Protein AF-A0A151I620-F1 (afdb_monomer_lite)

Sequence (100 aa):
LEKQVFFDILKDYKHVIESKGTNSSTLKEKAEAWFTITKIYNDSSLILQRDVQQLKKYWSNLKQQTKNILTTERQSRFLTGGGSEKNVDEVDPTIIDIVL

InterPro domains:
  IPR028002 Myb/SANT-like DNA-binding domain 5 [PF13873] (2-70)

Radius of gyration: 16.47 Å; chains: 1; bounding box: 49×23×38 Å

Organism: NCBI:txid456900

Secondary structure (DSSP, 8-state):
-HHHHHHHHHHHHHHHHT----SHHHHHHHHHHHHHHHHHHHHT-SS----HHHHHHHHHHHHHHHHHHHHHHHHHHH--S-------PPPPHHHHHHH-

Structure (mmCIF, N/CA/C/O backbone):
data_AF-A0A151I620-F1
#
_entry.id   AF-A0A151I620-F1
#
loop_
_atom_site.group_PDB
_atom_site.id
_atom_site.type_symbol
_atom_site.label_atom_id
_atom_site.label_alt_id
_a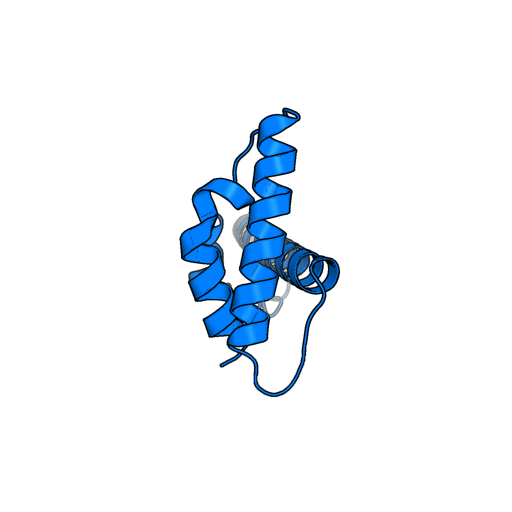tom_site.label_comp_id
_atom_site.label_asym_id
_atom_site.label_entity_id
_atom_site.label_seq_id
_atom_site.pdbx_PDB_ins_code
_atom_site.Cartn_x
_atom_site.Cartn_y
_atom_site.Cartn_z
_atom_site.occupancy
_atom_site.B_iso_or_equiv
_atom_site.auth_seq_id
_atom_site.auth_comp_id
_atom_site.auth_asym_id
_atom_site.auth_atom_id
_atom_site.pdbx_PDB_model_num
ATOM 1 N N . LEU A 1 1 ? 4.471 -9.081 11.586 1.00 60.25 1 LEU A N 1
ATOM 2 C CA . LEU A 1 1 ? 3.022 -9.095 11.870 1.00 60.25 1 LEU A CA 1
ATOM 3 C C . LEU A 1 1 ? 2.307 -7.945 11.162 1.00 60.25 1 LEU A C 1
ATOM 5 O O . LEU A 1 1 ? 1.592 -8.225 10.215 1.00 60.25 1 LEU A O 1
ATOM 9 N N . GLU A 1 2 ? 2.584 -6.677 11.497 1.00 78.69 2 GLU A N 1
ATOM 10 C CA . GLU A 1 2 ? 1.923 -5.511 10.863 1.00 78.69 2 GLU A CA 1
ATOM 11 C C . GLU A 1 2 ? 2.011 -5.498 9.325 1.00 78.69 2 GLU A C 1
ATOM 13 O O . GLU A 1 2 ? 1.007 -5.317 8.643 1.00 78.69 2 GLU A O 1
ATOM 18 N N . LYS A 1 3 ? 3.196 -5.772 8.760 1.00 84.88 3 LYS A N 1
ATOM 19 C CA . LYS A 1 3 ? 3.380 -5.837 7.299 1.00 84.88 3 LYS A CA 1
ATOM 20 C C . LYS A 1 3 ? 2.546 -6.935 6.629 1.00 84.88 3 LYS A C 1
ATOM 22 O O . LYS A 1 3 ? 2.020 -6.700 5.551 1.00 84.88 3 LYS A O 1
ATOM 27 N N . GLN A 1 4 ? 2.417 -8.106 7.260 1.00 88.44 4 GLN A N 1
ATOM 28 C CA . GLN A 1 4 ? 1.636 -9.212 6.696 1.00 88.44 4 GLN A CA 1
ATOM 29 C C . GLN A 1 4 ? 0.147 -8.890 6.691 1.00 88.44 4 GLN A C 1
ATOM 31 O O . GLN A 1 4 ? -0.473 -9.011 5.646 1.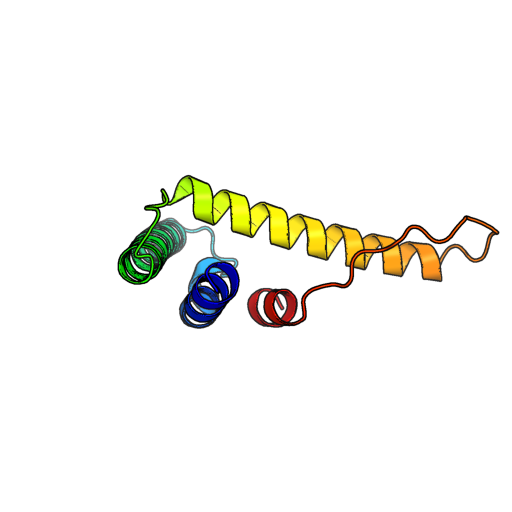00 88.44 4 GLN A O 1
ATOM 36 N N . VAL A 1 5 ? -0.383 -8.361 7.800 1.00 91.19 5 VAL A N 1
ATOM 37 C CA . VAL A 1 5 ? -1.776 -7.892 7.864 1.00 91.19 5 VAL A CA 1
ATOM 38 C C . VAL A 1 5 ? -2.050 -6.883 6.750 1.00 91.19 5 VAL A C 1
ATOM 40 O O . VAL A 1 5 ? -3.039 -6.998 6.037 1.00 91.19 5 VAL A O 1
ATOM 43 N N . PHE A 1 6 ? -1.143 -5.924 6.543 1.00 92.44 6 PHE A N 1
ATOM 44 C CA . PHE A 1 6 ? -1.283 -4.972 5.446 1.00 92.44 6 PHE A CA 1
ATOM 45 C C . PHE A 1 6 ? -1.297 -5.652 4.070 1.00 92.44 6 PHE A C 1
ATOM 47 O O . PHE A 1 6 ? -2.134 -5.311 3.241 1.00 92.44 6 PHE A O 1
ATOM 54 N N . PHE A 1 7 ? -0.402 -6.609 3.816 1.00 93.38 7 PHE A N 1
ATOM 55 C CA . PHE A 1 7 ? -0.338 -7.311 2.532 1.00 93.38 7 PHE A CA 1
ATOM 56 C C . PHE A 1 7 ? -1.554 -8.195 2.270 1.00 93.38 7 PHE A C 1
ATOM 58 O O . PHE A 1 7 ? -2.039 -8.212 1.142 1.00 93.38 7 PHE A O 1
ATOM 65 N N . ASP A 1 8 ? -2.069 -8.876 3.287 1.00 93.12 8 ASP A N 1
ATOM 66 C CA . ASP A 1 8 ? -3.266 -9.703 3.157 1.00 93.12 8 ASP A CA 1
ATOM 67 C C . ASP A 1 8 ? -4.481 -8.837 2.812 1.00 93.12 8 ASP A C 1
ATOM 69 O O . ASP A 1 8 ? -5.184 -9.126 1.848 1.00 93.12 8 ASP A O 1
ATOM 73 N N . ILE A 1 9 ? -4.638 -7.689 3.482 1.00 94.81 9 ILE A N 1
ATOM 74 C CA . ILE A 1 9 ? -5.670 -6.710 3.120 1.00 94.81 9 ILE A CA 1
ATOM 75 C C . ILE A 1 9 ? -5.448 -6.209 1.681 1.00 94.81 9 ILE A C 1
ATOM 77 O O . ILE A 1 9 ? -6.389 -6.135 0.900 1.00 94.81 9 ILE A O 1
ATOM 81 N N . LEU A 1 10 ? -4.217 -5.873 1.276 1.00 95.12 10 LEU A N 1
ATOM 82 C CA . LEU A 1 10 ? -3.958 -5.394 -0.089 1.00 95.12 10 LEU A CA 1
ATOM 83 C C . LEU A 1 10 ? -4.309 -6.428 -1.167 1.00 95.12 10 LEU A C 1
ATOM 85 O O . LEU A 1 10 ? -4.779 -6.027 -2.233 1.00 95.12 10 LEU A O 1
ATOM 89 N N . LYS A 1 11 ? -4.106 -7.726 -0.912 1.00 94.62 11 LYS A N 1
ATOM 90 C CA . LYS A 1 11 ? -4.466 -8.796 -1.857 1.00 94.62 11 LYS A CA 1
ATOM 91 C C . LYS A 1 11 ? -5.954 -8.782 -2.183 1.00 94.62 11 LYS A C 1
ATOM 93 O O . LYS A 1 11 ? -6.305 -8.839 -3.362 1.00 94.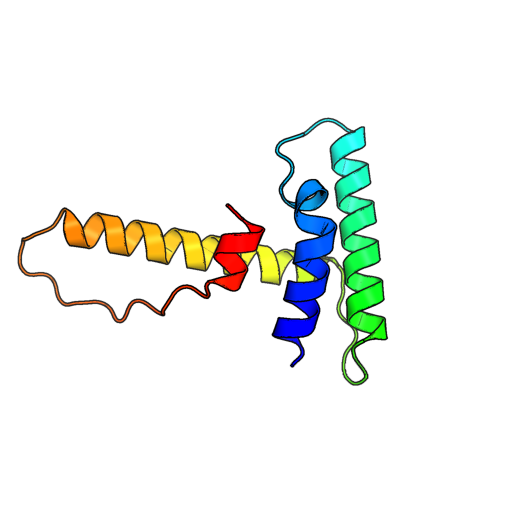62 11 LYS A O 1
ATOM 98 N N . ASP A 1 12 ? -6.807 -8.609 -1.177 1.00 95.06 12 ASP A N 1
ATOM 99 C CA . ASP A 1 12 ? -8.263 -8.569 -1.358 1.00 95.06 12 ASP A CA 1
ATOM 100 C C . ASP A 1 12 ? -8.705 -7.376 -2.223 1.00 95.06 12 ASP A C 1
ATOM 102 O O . ASP A 1 12 ? -9.636 -7.470 -3.027 1.00 95.06 12 ASP A O 1
ATOM 106 N N . TYR A 1 13 ? -7.982 -6.257 -2.135 1.00 95.94 13 TYR A N 1
ATOM 107 C CA . TYR A 1 13 ? -8.280 -5.028 -2.877 1.00 95.94 13 TYR A CA 1
ATOM 108 C C . TYR A 1 13 ? -7.443 -4.842 -4.153 1.00 95.94 13 TYR A C 1
ATOM 110 O O . TYR A 1 13 ? -7.606 -3.820 -4.832 1.00 95.94 13 TYR A O 1
ATOM 118 N N . LYS A 1 14 ? -6.578 -5.803 -4.524 1.00 93.88 14 LYS A N 1
ATOM 119 C CA . LYS A 1 14 ? -5.571 -5.632 -5.594 1.00 93.88 14 LYS A CA 1
ATOM 120 C C . LYS A 1 14 ? -6.168 -5.180 -6.926 1.00 93.88 14 LYS A C 1
ATOM 122 O O . LYS A 1 14 ? -5.645 -4.279 -7.577 1.00 93.88 14 LYS A O 1
ATOM 127 N N . HIS A 1 15 ? -7.331 -5.727 -7.274 1.00 93.00 15 HIS A N 1
ATOM 128 C CA . HIS A 1 15 ? -8.066 -5.412 -8.498 1.00 93.00 15 HIS A CA 1
ATOM 129 C C . HIS A 1 15 ? -8.496 -3.937 -8.599 1.00 93.00 15 HIS A C 1
ATOM 131 O O . HIS A 1 15 ? -8.558 -3.394 -9.701 1.00 93.00 15 HIS A O 1
ATOM 137 N N . VAL A 1 16 ? -8.748 -3.266 -7.468 1.00 94.94 16 VAL A N 1
ATOM 138 C CA . VAL A 1 16 ? -9.112 -1.840 -7.430 1.00 94.94 16 VAL A CA 1
ATOM 139 C C . VAL A 1 16 ? -7.863 -0.966 -7.385 1.00 94.94 16 VAL A C 1
ATOM 141 O O . VAL A 1 16 ? -7.712 -0.042 -8.189 1.00 94.94 16 VAL A O 1
ATOM 144 N N . ILE A 1 17 ? -6.943 -1.249 -6.457 1.00 93.69 17 ILE A N 1
ATOM 145 C CA . ILE A 1 17 ? -5.791 -0.373 -6.195 1.00 93.69 17 ILE A CA 1
ATOM 146 C C . ILE A 1 17 ? -4.743 -0.412 -7.315 1.00 93.69 17 ILE A C 1
ATOM 148 O O . ILE A 1 17 ? -4.121 0.618 -7.585 1.00 93.69 17 ILE A O 1
ATOM 152 N N . GLU A 1 18 ? -4.601 -1.547 -8.010 1.00 92.94 18 GLU A N 1
ATOM 153 C CA . GLU A 1 18 ? -3.700 -1.712 -9.160 1.00 92.94 18 GLU A CA 1
ATOM 154 C C . GLU A 1 18 ? -4.426 -1.578 -10.513 1.00 92.94 18 GLU A C 1
ATOM 156 O O . GLU A 1 18 ? -3.819 -1.734 -11.574 1.00 92.94 18 GLU A O 1
ATOM 161 N N . SER A 1 19 ? -5.717 -1.214 -10.515 1.00 92.31 19 SER A N 1
ATOM 162 C CA . SER A 1 19 ? -6.441 -0.904 -11.753 1.00 92.31 19 SER A CA 1
ATOM 163 C C . SER A 1 19 ? -5.725 0.194 -12.548 1.00 92.31 19 SER A C 1
ATOM 165 O O . SER A 1 19 ? -5.279 1.202 -11.997 1.00 92.31 19 SER A O 1
ATOM 167 N N . LYS A 1 20 ? -5.665 0.058 -13.876 1.00 90.19 20 LYS A N 1
ATOM 168 C CA . LYS A 1 20 ? -5.093 1.080 -14.774 1.00 90.19 20 LYS A CA 1
ATOM 169 C C . LYS A 1 20 ? -6.06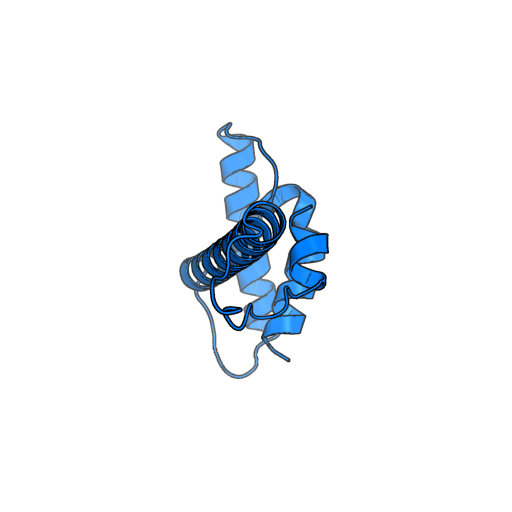3 2.223 -15.088 1.00 90.19 20 LYS A C 1
ATOM 171 O O . LYS A 1 20 ? -5.664 3.187 -15.734 1.00 90.19 20 LYS A O 1
ATOM 176 N N . GLY A 1 21 ? -7.321 2.133 -14.649 1.00 90.69 21 GLY A N 1
ATOM 177 C CA . GLY A 1 21 ? -8.329 3.152 -14.934 1.00 90.69 21 GLY A CA 1
ATOM 178 C C . GLY A 1 21 ? -8.006 4.501 -14.279 1.00 90.69 21 GLY A C 1
ATOM 179 O O . GLY A 1 21 ? -7.540 4.569 -13.133 1.00 90.69 21 GLY A O 1
ATOM 180 N N . THR A 1 22 ? -8.253 5.571 -15.034 1.00 91.38 22 THR A N 1
ATOM 181 C CA . THR A 1 22 ? -7.955 6.970 -14.672 1.00 91.38 22 THR A CA 1
ATOM 182 C C . THR A 1 22 ? -9.181 7.883 -14.717 1.00 91.38 22 THR A C 1
ATOM 184 O O . THR A 1 22 ? -9.064 9.076 -14.447 1.00 91.38 22 THR A O 1
ATOM 187 N N . ASN A 1 23 ? -10.360 7.346 -15.046 1.00 94.19 23 ASN A N 1
ATOM 188 C CA . ASN A 1 23 ? -11.599 8.118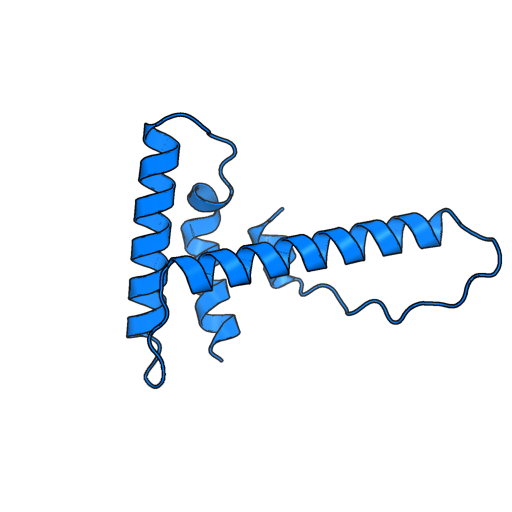 -15.025 1.00 94.19 23 ASN A CA 1
ATOM 189 C C . ASN A 1 23 ? -12.009 8.469 -13.581 1.00 94.19 23 ASN A C 1
ATOM 191 O O . ASN A 1 23 ? -11.547 7.856 -12.615 1.00 94.19 23 ASN A O 1
ATOM 195 N N . SER A 1 24 ? -12.885 9.463 -13.432 1.00 94.31 24 SER A N 1
ATOM 196 C CA . SER A 1 24 ? -13.323 9.967 -12.125 1.00 94.31 24 SER A CA 1
ATOM 197 C C . SER A 1 24 ? -13.933 8.880 -11.232 1.00 94.31 24 SER A C 1
ATOM 199 O O . SER A 1 24 ? -13.641 8.863 -10.038 1.00 94.31 24 SER A O 1
ATOM 201 N N . SER A 1 25 ? -14.706 7.946 -11.803 1.00 94.56 25 SER A N 1
ATOM 202 C CA . SER A 1 25 ? -15.259 6.797 -11.067 1.00 94.56 25 SER A CA 1
ATOM 203 C C . SER A 1 25 ? -14.152 5.918 -10.492 1.00 94.56 25 SER A C 1
ATOM 205 O O . SER A 1 25 ? -14.111 5.686 -9.291 1.00 94.56 25 SER A O 1
ATOM 207 N N . THR A 1 26 ? -13.174 5.536 -11.318 1.00 92.94 26 THR A N 1
ATOM 208 C CA . THR A 1 26 ? -12.060 4.677 -10.894 1.00 92.94 26 THR A CA 1
ATOM 209 C C . THR A 1 26 ? -11.210 5.356 -9.821 1.00 92.94 26 THR A C 1
ATOM 211 O O . THR A 1 26 ? -10.737 4.713 -8.887 1.00 92.94 26 THR A O 1
ATOM 214 N N . LEU A 1 27 ? -10.983 6.669 -9.940 1.00 93.69 27 LEU A N 1
ATOM 215 C CA . LEU A 1 27 ? -10.241 7.425 -8.930 1.00 93.69 27 LEU A CA 1
ATOM 216 C C . LEU A 1 27 ? -10.989 7.465 -7.594 1.00 93.69 27 LEU A C 1
ATOM 218 O O . LEU A 1 27 ? -10.356 7.330 -6.545 1.00 93.69 27 LEU A O 1
ATOM 222 N N . LYS A 1 28 ? -12.318 7.612 -7.633 1.00 95.94 28 LYS A N 1
ATOM 223 C CA . LYS A 1 28 ? -13.175 7.574 -6.446 1.00 95.94 28 LYS A CA 1
ATOM 224 C C . LYS A 1 28 ? -13.179 6.184 -5.805 1.00 95.94 28 LYS A C 1
ATOM 226 O O . LYS A 1 28 ? -12.902 6.085 -4.616 1.00 95.94 28 LYS A O 1
ATOM 231 N N . GLU A 1 29 ? -13.367 5.127 -6.590 1.00 96.31 29 GLU A N 1
ATOM 232 C CA . GLU A 1 29 ? -13.315 3.731 -6.126 1.00 96.31 29 GLU A CA 1
ATOM 233 C C . GLU A 1 29 ? -11.970 3.404 -5.467 1.00 96.31 29 GLU A C 1
ATOM 235 O O . GLU A 1 29 ? -11.920 2.834 -4.379 1.00 96.31 29 GLU A O 1
ATOM 240 N N . LYS A 1 30 ? -10.856 3.841 -6.067 1.00 95.94 30 LYS A N 1
ATOM 241 C CA . LYS A 1 30 ? -9.526 3.716 -5.455 1.00 95.94 30 LYS A CA 1
ATOM 242 C C . LYS A 1 30 ? -9.430 4.468 -4.133 1.00 95.94 30 LYS A C 1
ATOM 244 O O . LYS A 1 30 ? -8.832 3.953 -3.194 1.00 95.94 30 LYS A O 1
ATOM 249 N N . ALA A 1 31 ? -9.956 5.688 -4.053 1.00 96.12 31 ALA A N 1
ATOM 250 C CA . ALA A 1 31 ? -9.929 6.469 -2.820 1.00 96.12 31 ALA A CA 1
ATOM 251 C C . ALA A 1 31 ? -10.729 5.784 -1.698 1.00 96.12 31 ALA A C 1
ATOM 253 O O . ALA A 1 31 ? -10.230 5.679 -0.579 1.00 96.12 31 ALA A O 1
ATOM 254 N N . GLU A 1 32 ? -11.913 5.261 -2.015 1.00 97.25 32 GLU A N 1
ATOM 255 C CA . GLU A 1 32 ? -12.766 4.505 -1.090 1.00 97.25 32 GLU A CA 1
ATOM 256 C C . GLU A 1 32 ? -12.119 3.184 -0.654 1.00 97.25 32 GLU A C 1
ATOM 258 O O . GLU A 1 32 ? -12.116 2.856 0.537 1.00 97.25 32 GLU A O 1
ATOM 263 N N . ALA A 1 33 ? -11.489 2.462 -1.585 1.00 97.75 33 ALA A N 1
ATOM 264 C CA . ALA A 1 33 ? -10.716 1.264 -1.275 1.00 97.75 33 ALA A CA 1
ATOM 265 C C . ALA A 1 33 ? -9.571 1.582 -0.308 1.00 97.75 33 ALA A C 1
ATOM 267 O O . ALA A 1 33 ? -9.441 0.927 0.721 1.00 97.75 33 ALA A O 1
ATOM 268 N N . TRP A 1 34 ? -8.787 2.632 -0.570 1.00 97.75 34 TRP A N 1
ATOM 269 C CA . TRP A 1 34 ? -7.705 3.049 0.326 1.00 97.75 34 TRP A CA 1
ATOM 270 C C . TRP A 1 34 ? -8.201 3.447 1.716 1.00 97.75 34 TRP A C 1
ATOM 272 O O . TRP A 1 34 ? -7.575 3.073 2.704 1.00 97.75 34 TRP A O 1
ATOM 282 N N . PHE A 1 35 ? -9.326 4.156 1.808 1.00 97.44 35 PHE A N 1
ATOM 283 C CA . PHE A 1 35 ? -9.940 4.474 3.097 1.00 97.44 35 PHE A CA 1
ATOM 284 C C . PHE A 1 35 ? -10.340 3.205 3.863 1.00 97.44 35 PHE A C 1
ATOM 286 O O . PHE A 1 35 ? -10.059 3.077 5.055 1.00 97.44 35 PHE A O 1
ATOM 293 N N . THR A 1 36 ? -10.936 2.238 3.165 1.00 97.50 36 THR A N 1
ATOM 294 C CA . THR A 1 36 ? -11.365 0.964 3.754 1.00 97.50 36 THR A CA 1
ATOM 295 C C . THR A 1 36 ? -10.174 0.121 4.208 1.00 97.50 36 THR A C 1
ATOM 297 O O . THR A 1 36 ? -10.167 -0.355 5.339 1.00 97.50 36 THR A O 1
ATOM 300 N N . ILE A 1 37 ? -9.129 0.011 3.382 1.00 96.19 37 ILE A N 1
ATOM 301 C CA . ILE A 1 37 ? -7.866 -0.659 3.726 1.00 96.19 37 ILE A CA 1
ATOM 302 C C . ILE A 1 37 ? -7.274 -0.053 4.998 1.00 96.19 37 ILE A C 1
ATOM 304 O O . ILE A 1 37 ? -6.909 -0.785 5.915 1.00 96.19 37 ILE A O 1
ATOM 308 N N . THR A 1 38 ? -7.197 1.279 5.077 1.00 96.00 3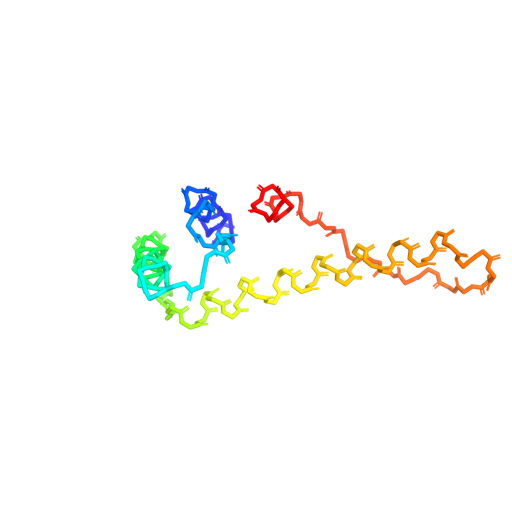8 THR A N 1
ATOM 309 C CA . THR A 1 38 ? -6.673 1.967 6.261 1.00 96.00 38 THR A CA 1
ATOM 310 C C . THR A 1 38 ? -7.501 1.665 7.495 1.00 96.00 38 THR A C 1
ATOM 312 O O . THR A 1 38 ? -6.922 1.375 8.537 1.00 96.00 38 THR A O 1
ATOM 315 N N . LYS A 1 39 ? -8.832 1.680 7.380 1.00 95.31 39 LYS A N 1
ATOM 316 C CA . LYS A 1 39 ? -9.719 1.324 8.486 1.00 95.31 39 LYS A CA 1
ATOM 317 C C . LYS A 1 39 ? -9.470 -0.109 8.966 1.00 95.31 39 LYS A C 1
ATOM 319 O O . LYS A 1 39 ? -9.190 -0.293 10.139 1.00 95.31 39 LYS A O 1
ATOM 324 N N . ILE A 1 40 ? -9.485 -1.098 8.069 1.00 94.56 40 ILE A N 1
ATOM 325 C CA . ILE A 1 40 ? -9.270 -2.512 8.429 1.00 94.56 40 ILE A CA 1
ATOM 326 C C . ILE A 1 40 ? -7.885 -2.712 9.054 1.00 94.56 40 ILE A C 1
ATOM 328 O O . ILE A 1 40 ? -7.752 -3.391 10.072 1.00 94.56 40 ILE A O 1
ATOM 332 N N . TYR A 1 41 ? -6.850 -2.098 8.475 1.00 93.56 41 TYR A N 1
ATOM 333 C CA . TYR A 1 41 ? -5.488 -2.168 8.999 1.00 93.56 41 TYR A CA 1
ATOM 334 C C . TYR A 1 41 ? -5.401 -1.592 10.416 1.00 93.56 41 TYR A C 1
ATOM 336 O O . TYR A 1 41 ? -4.806 -2.197 11.305 1.00 93.56 41 TYR A O 1
ATOM 344 N N . ASN A 1 42 ? -6.018 -0.433 10.628 1.00 93.12 42 ASN A N 1
ATOM 345 C CA . ASN A 1 42 ? -6.043 0.250 11.910 1.00 93.12 42 ASN A CA 1
ATOM 346 C C . ASN A 1 42 ? -6.879 -0.486 12.962 1.00 93.12 42 ASN A C 1
ATOM 348 O O . ASN A 1 42 ? -6.467 -0.532 14.115 1.00 93.12 42 ASN A O 1
ATOM 352 N N . ASP A 1 43 ? -8.004 -1.084 12.572 1.00 91.69 43 ASP A N 1
ATOM 353 C CA . ASP A 1 43 ? -8.840 -1.918 13.444 1.00 91.69 43 ASP A CA 1
ATOM 354 C C . ASP A 1 43 ? -8.106 -3.216 13.832 1.00 91.69 43 ASP A C 1
ATOM 356 O O . ASP A 1 43 ? -8.293 -3.749 14.924 1.00 91.69 43 ASP A O 1
ATOM 360 N N . SER A 1 44 ? -7.213 -3.698 12.961 1.00 88.94 44 SER A N 1
ATOM 361 C CA . SER A 1 44 ? -6.330 -4.844 13.221 1.00 88.94 44 SER A CA 1
ATOM 362 C C . SER A 1 44 ? -5.075 -4.470 14.026 1.00 88.94 44 SER A C 1
ATOM 364 O O . SER A 1 44 ? -4.353 -5.350 14.498 1.00 88.94 44 SER A O 1
ATOM 366 N N . SER A 1 45 ? -4.783 -3.173 14.174 1.00 81.50 45 SER A N 1
ATOM 367 C CA . SER A 1 45 ? -3.596 -2.642 14.848 1.00 81.50 45 SER A CA 1
ATOM 368 C C . SER A 1 45 ? -3.953 -2.156 16.251 1.00 81.50 45 SER A C 1
ATOM 370 O O . SER A 1 45 ? -4.581 -1.117 16.437 1.00 81.50 45 SER A O 1
ATOM 372 N N . LEU A 1 46 ? -3.487 -2.878 17.271 1.00 73.38 46 LEU A N 1
ATOM 373 C CA . LEU A 1 46 ? -3.709 -2.512 18.677 1.00 73.38 46 LEU A CA 1
ATOM 374 C C . LEU A 1 46 ? -2.795 -1.378 19.175 1.00 73.38 46 LEU A C 1
ATOM 376 O O . LEU A 1 46 ? -2.969 -0.904 20.294 1.00 73.38 46 LEU A O 1
ATOM 380 N N . ILE A 1 47 ? -1.794 -0.976 18.385 1.00 72.19 47 ILE A N 1
ATOM 381 C CA . ILE A 1 47 ? -0.672 -0.154 18.867 1.00 72.19 47 ILE A CA 1
ATOM 382 C C . ILE A 1 47 ? -0.651 1.221 18.203 1.00 72.19 47 ILE A C 1
ATOM 384 O O . ILE A 1 47 ? -0.456 2.229 18.879 1.00 72.19 47 ILE A O 1
ATOM 388 N N . LEU A 1 48 ? -0.824 1.282 16.880 1.00 80.38 48 LEU A N 1
ATOM 389 C CA . LEU A 1 48 ? -0.608 2.510 16.117 1.00 80.38 48 LEU A CA 1
ATOM 390 C C . LEU A 1 48 ? -1.600 2.645 14.969 1.00 80.38 48 LEU A C 1
ATOM 392 O O . LEU A 1 48 ? -1.690 1.785 14.091 1.00 80.38 48 LEU A O 1
ATOM 396 N N . GLN A 1 49 ? -2.290 3.780 14.970 1.00 88.81 49 GLN A N 1
ATOM 397 C CA . GLN A 1 49 ? -3.185 4.208 13.905 1.00 88.81 49 GLN A CA 1
ATOM 398 C C . GLN A 1 49 ? -2.363 4.863 12.791 1.00 88.81 49 GLN A C 1
ATOM 400 O O . GLN A 1 49 ? -1.475 5.678 13.052 1.00 88.81 49 GLN A O 1
ATOM 405 N N . ARG A 1 50 ? -2.642 4.498 11.541 1.00 92.19 50 ARG A N 1
ATOM 406 C CA . ARG A 1 50 ? -2.003 5.058 10.349 1.00 92.19 50 ARG A CA 1
ATOM 407 C C . ARG A 1 50 ? -2.992 5.887 9.557 1.00 92.19 50 ARG A C 1
ATOM 409 O O . ARG A 1 50 ? -4.167 5.546 9.459 1.00 92.19 50 ARG A O 1
ATOM 416 N N . ASP A 1 51 ? -2.490 6.950 8.948 1.00 94.50 51 ASP A N 1
ATOM 417 C CA . ASP A 1 51 ? -3.248 7.697 7.953 1.00 94.50 51 ASP A CA 1
ATOM 418 C C . ASP A 1 51 ? -3.180 7.007 6.580 1.00 94.50 51 ASP A C 1
ATOM 420 O O . ASP A 1 51 ? -2.204 6.331 6.229 1.00 94.50 51 ASP A O 1
ATOM 424 N N . VAL A 1 52 ? -4.207 7.239 5.765 1.00 96.00 52 VAL A N 1
ATOM 425 C CA . VAL A 1 52 ? -4.307 6.765 4.384 1.00 96.00 52 VAL A CA 1
ATOM 426 C C . VAL A 1 52 ? -3.072 7.168 3.581 1.00 96.00 52 VAL A C 1
ATOM 428 O O . VAL A 1 52 ? -2.531 6.358 2.824 1.00 96.00 52 VAL A O 1
ATOM 431 N N . GLN A 1 53 ? -2.571 8.397 3.756 1.00 96.25 53 GLN A N 1
ATOM 432 C CA . GLN A 1 53 ? -1.390 8.860 3.026 1.00 96.25 53 GLN A CA 1
ATOM 433 C C . GLN A 1 53 ? -0.133 8.070 3.399 1.00 96.25 53 GLN A C 1
ATOM 435 O O . GLN A 1 53 ? 0.687 7.779 2.525 1.00 96.25 53 GLN A O 1
ATOM 440 N N . GLN A 1 54 ? 0.006 7.670 4.667 1.00 95.06 54 GLN A N 1
ATOM 441 C CA . GLN A 1 54 ? 1.149 6.888 5.138 1.00 95.06 54 GLN A CA 1
ATOM 442 C C . GLN A 1 54 ? 1.154 5.490 4.516 1.00 95.06 54 GLN A C 1
ATOM 444 O O . GLN A 1 54 ? 2.188 5.065 3.999 1.00 95.06 54 GLN A O 1
ATOM 449 N N . LEU A 1 55 ? 0.006 4.802 4.499 1.00 94.81 55 LEU A N 1
ATOM 450 C CA . LEU A 1 55 ? -0.104 3.471 3.888 1.00 94.81 55 LEU A CA 1
ATOM 451 C C . LEU A 1 55 ? 0.099 3.523 2.370 1.00 94.81 55 LEU A C 1
ATOM 453 O O . LEU A 1 55 ? 0.843 2.713 1.818 1.00 94.81 55 LEU A O 1
ATOM 457 N N . LYS A 1 56 ? -0.465 4.532 1.694 1.00 95.81 56 LYS A N 1
ATOM 458 C CA . LYS A 1 56 ? -0.233 4.753 0.256 1.00 95.81 56 LYS A CA 1
ATOM 459 C C . LYS A 1 56 ? 1.237 5.015 -0.050 1.00 95.81 56 LYS A C 1
ATOM 461 O O . LYS A 1 56 ? 1.776 4.463 -1.010 1.00 95.81 56 LYS A O 1
ATOM 466 N N . LYS A 1 57 ? 1.904 5.847 0.757 1.00 95.56 57 LYS A N 1
ATOM 467 C CA . LYS A 1 57 ? 3.331 6.146 0.595 1.00 95.56 57 LYS A CA 1
ATOM 468 C C . LYS A 1 57 ? 4.183 4.906 0.830 1.00 95.56 57 LYS A C 1
ATOM 470 O O . LYS A 1 57 ? 5.092 4.644 0.045 1.00 95.56 57 LYS A O 1
ATOM 475 N N . TYR A 1 58 ? 3.867 4.136 1.867 1.00 93.62 58 TYR A N 1
ATOM 476 C CA . TYR A 1 58 ? 4.537 2.877 2.158 1.00 93.62 58 TYR A CA 1
ATOM 477 C C . TYR A 1 58 ? 4.420 1.901 0.981 1.00 93.62 58 TYR A C 1
ATOM 479 O O . TYR A 1 58 ? 5.440 1.443 0.469 1.00 93.62 58 TYR A O 1
ATOM 487 N N . TRP A 1 59 ? 3.206 1.689 0.466 1.00 94.88 59 TRP A N 1
ATOM 488 C CA . TRP A 1 59 ? 2.976 0.840 -0.702 1.00 94.88 59 TRP A CA 1
ATOM 489 C C . TRP A 1 59 ? 3.717 1.335 -1.950 1.00 94.88 59 TRP A C 1
ATOM 491 O O . TRP A 1 59 ? 4.388 0.565 -2.632 1.00 94.88 59 TRP A O 1
ATOM 501 N N . SER A 1 60 ? 3.678 2.641 -2.228 1.00 93.50 60 SER A N 1
ATOM 502 C CA . SER A 1 60 ? 4.413 3.227 -3.354 1.00 93.50 60 SER A CA 1
ATOM 503 C C . SER A 1 60 ? 5.922 3.004 -3.252 1.00 93.50 60 SER A C 1
ATOM 505 O O . SER A 1 60 ? 6.565 2.749 -4.270 1.00 93.50 60 SER A O 1
ATOM 507 N N . ASN A 1 61 ? 6.494 3.122 -2.052 1.00 92.44 61 ASN A N 1
ATOM 508 C CA . ASN A 1 61 ? 7.919 2.895 -1.837 1.00 92.44 61 ASN A CA 1
ATOM 509 C C . ASN A 1 61 ? 8.278 1.421 -2.070 1.00 92.44 61 ASN A C 1
ATOM 511 O O . ASN A 1 61 ? 9.274 1.152 -2.736 1.00 92.44 61 ASN A O 1
ATOM 515 N N . LEU A 1 62 ? 7.443 0.487 -1.601 1.00 92.00 62 LEU A N 1
ATOM 516 C CA . LEU A 1 62 ? 7.621 -0.948 -1.840 1.00 92.00 62 LEU A CA 1
ATOM 517 C C . LEU A 1 62 ? 7.606 -1.284 -3.334 1.00 92.00 62 LEU A C 1
ATOM 519 O O . LEU A 1 62 ? 8.538 -1.908 -3.831 1.00 92.00 62 LEU A O 1
ATOM 523 N N . LYS A 1 63 ? 6.615 -0.785 -4.084 1.00 91.50 63 LYS A N 1
ATOM 524 C CA . LYS A 1 63 ? 6.554 -0.995 -5.541 1.00 91.50 63 LYS A CA 1
ATOM 525 C C . LYS A 1 63 ? 7.787 -0.449 -6.256 1.00 91.50 63 LYS A C 1
ATOM 527 O O . LYS A 1 63 ? 8.324 -1.094 -7.156 1.00 91.50 63 LYS A O 1
ATOM 532 N N . GLN A 1 64 ? 8.249 0.736 -5.857 1.00 90.06 64 GLN A N 1
ATOM 533 C CA . GLN A 1 64 ? 9.451 1.333 -6.430 1.00 90.06 64 GLN A CA 1
ATOM 534 C C . GLN A 1 64 ? 10.701 0.507 -6.108 1.00 90.06 64 GLN A C 1
ATOM 536 O O . GLN A 1 64 ? 11.524 0.292 -6.996 1.00 90.06 64 GLN A O 1
ATOM 541 N N . GLN A 1 65 ? 10.831 0.027 -4.870 1.00 88.88 65 GLN A N 1
ATOM 542 C CA . GLN A 1 65 ? 11.930 -0.839 -4.451 1.00 88.88 65 GLN A CA 1
ATOM 543 C C . GLN A 1 65 ? 11.946 -2.133 -5.273 1.00 88.88 65 GLN A C 1
ATOM 545 O O . GLN A 1 65 ? 12.964 -2.436 -5.892 1.00 88.88 65 GLN A O 1
ATOM 550 N N . THR A 1 66 ? 10.808 -2.824 -5.389 1.00 88.12 66 THR A N 1
ATOM 551 C CA . THR A 1 66 ? 10.659 -4.026 -6.223 1.00 88.12 66 THR A CA 1
ATOM 552 C C . THR A 1 66 ? 11.048 -3.758 -7.675 1.00 88.12 66 THR A C 1
ATOM 554 O O . THR A 1 66 ? 11.838 -4.497 -8.258 1.00 88.12 66 THR A O 1
ATOM 557 N N . LYS A 1 67 ? 10.564 -2.660 -8.268 1.00 87.75 67 LYS A N 1
ATOM 558 C CA . LYS A 1 67 ? 10.916 -2.286 -9.645 1.00 87.75 67 LYS A CA 1
ATOM 559 C C . LYS A 1 67 ? 12.414 -2.020 -9.810 1.00 87.75 67 LYS A C 1
ATOM 561 O O . LYS A 1 67 ? 12.991 -2.424 -10.821 1.00 87.75 67 LYS A O 1
ATOM 566 N N . ASN A 1 68 ? 13.038 -1.343 -8.847 1.00 86.88 68 ASN A N 1
ATOM 567 C CA . ASN A 1 68 ? 14.470 -1.044 -8.870 1.00 86.88 68 ASN A CA 1
ATOM 568 C C . ASN A 1 68 ? 15.305 -2.323 -8.799 1.00 86.88 68 ASN A C 1
ATOM 570 O O . ASN A 1 68 ? 16.243 -2.468 -9.581 1.00 86.88 68 ASN A O 1
ATOM 574 N N . ILE A 1 69 ? 14.931 -3.253 -7.918 1.00 85.19 69 ILE A N 1
ATOM 575 C CA . ILE A 1 69 ? 15.570 -4.565 -7.795 1.00 85.19 69 ILE A CA 1
ATOM 576 C C . ILE A 1 69 ? 15.471 -5.325 -9.121 1.00 85.19 69 ILE A C 1
ATOM 578 O O . ILE A 1 69 ? 16.496 -5.654 -9.710 1.00 85.19 69 ILE A O 1
ATOM 582 N N . LEU A 1 70 ? 14.259 -5.503 -9.659 1.00 84.50 70 LEU A N 1
ATOM 583 C CA . LEU A 1 70 ? 14.043 -6.231 -10.916 1.00 84.50 70 LEU A CA 1
ATOM 584 C C . LEU A 1 70 ? 14.788 -5.595 -12.101 1.00 84.50 70 LEU A C 1
ATOM 586 O O . LEU A 1 70 ? 15.299 -6.294 -12.975 1.00 84.50 70 LEU A O 1
ATOM 590 N N . THR A 1 71 ? 14.864 -4.262 -12.140 1.00 84.56 71 THR A N 1
ATOM 591 C CA . THR A 1 71 ? 15.600 -3.540 -13.189 1.00 84.56 71 THR A CA 1
ATOM 592 C C . THR A 1 71 ? 17.110 -3.720 -13.036 1.00 84.56 71 THR A C 1
ATOM 594 O O . THR A 1 71 ? 17.790 -3.922 -14.039 1.00 84.56 71 THR A O 1
ATOM 597 N N . THR A 1 72 ? 17.626 -3.688 -11.805 1.00 82.69 72 THR A N 1
ATOM 598 C CA . THR A 1 72 ? 19.054 -3.887 -11.508 1.00 82.69 72 THR A CA 1
ATOM 599 C C . THR A 1 72 ? 19.484 -5.314 -11.835 1.00 82.69 72 THR A C 1
ATOM 601 O O . THR A 1 72 ? 20.472 -5.489 -12.539 1.00 82.69 72 THR A O 1
ATOM 604 N N . GLU A 1 73 ? 18.700 -6.316 -11.426 1.00 81.19 73 GLU A N 1
ATOM 605 C CA . GLU A 1 73 ? 18.893 -7.734 -11.772 1.00 81.19 73 GLU A CA 1
ATOM 606 C C . GLU A 1 73 ? 18.894 -7.967 -13.282 1.00 81.19 73 GLU A C 1
ATOM 608 O O . GLU A 1 73 ? 19.705 -8.710 -13.834 1.00 81.19 73 GLU A O 1
ATOM 613 N N . ARG A 1 74 ? 17.976 -7.308 -13.994 1.00 80.19 74 ARG A N 1
ATOM 614 C CA . ARG A 1 74 ? 17.956 -7.376 -15.450 1.00 80.19 74 ARG A CA 1
ATOM 615 C C . ARG A 1 74 ? 19.237 -6.774 -16.025 1.00 80.19 74 ARG A C 1
ATOM 617 O O . ARG A 1 74 ? 19.867 -7.405 -16.863 1.00 80.19 74 ARG A O 1
ATOM 624 N N . GLN A 1 75 ? 19.622 -5.576 -15.589 1.00 79.56 75 GLN A N 1
ATOM 625 C CA . GLN A 1 75 ? 20.815 -4.881 -16.080 1.00 79.56 75 GLN A CA 1
ATOM 626 C C . GLN A 1 75 ? 22.112 -5.644 -15.784 1.00 79.56 75 GLN A C 1
ATOM 628 O O . GLN A 1 75 ? 22.954 -5.726 -16.674 1.00 79.56 75 GLN A O 1
ATOM 633 N N . SER A 1 76 ? 22.265 -6.233 -14.593 1.00 75.62 76 SER A N 1
ATOM 634 C CA . SER A 1 76 ? 23.453 -7.016 -14.224 1.00 75.62 76 SER A CA 1
ATOM 635 C C . SER A 1 76 ? 23.632 -8.234 -15.132 1.00 75.62 76 SER A C 1
ATOM 637 O O . SER A 1 76 ? 24.738 -8.487 -15.597 1.00 75.62 76 SER A O 1
ATOM 639 N N . ARG A 1 77 ? 22.538 -8.919 -15.496 1.00 70.44 77 ARG A N 1
ATOM 640 C CA . ARG A 1 77 ? 22.564 -10.029 -16.467 1.00 70.44 77 ARG A CA 1
ATOM 641 C C . ARG A 1 77 ? 23.006 -9.605 -17.869 1.00 70.44 77 ARG A C 1
ATOM 643 O O . ARG A 1 77 ? 23.581 -10.417 -18.586 1.00 70.44 77 ARG A O 1
ATOM 650 N N . PHE A 1 78 ? 22.733 -8.362 -18.273 1.00 70.12 78 PHE A N 1
ATOM 651 C CA . PHE A 1 78 ? 23.152 -7.830 -19.577 1.00 70.12 78 PHE A CA 1
ATOM 652 C C . PHE A 1 78 ? 24.567 -7.224 -19.562 1.00 70.12 78 PHE A C 1
ATOM 654 O O . PHE A 1 78 ? 25.183 -7.105 -20.619 1.00 70.12 78 PHE A O 1
ATOM 661 N N . LEU A 1 79 ? 25.098 -6.853 -18.393 1.00 63.66 79 LEU A N 1
ATOM 662 C CA . LEU A 1 79 ? 26.432 -6.276 -18.219 1.00 63.66 79 LEU A CA 1
ATOM 663 C C . LEU A 1 79 ? 27.420 -7.345 -17.719 1.00 63.66 79 LEU A C 1
ATOM 665 O O . LEU A 1 79 ? 27.815 -7.347 -16.559 1.00 63.66 79 LEU A O 1
ATOM 669 N N . THR A 1 80 ? 27.889 -8.235 -18.596 1.00 65.25 80 THR A N 1
ATOM 670 C CA . THR A 1 80 ? 28.941 -9.227 -18.271 1.00 65.25 80 THR A CA 1
ATOM 671 C C . THR A 1 80 ? 30.358 -8.625 -18.274 1.00 65.25 80 THR A C 1
ATOM 673 O O . THR A 1 80 ? 31.298 -9.216 -18.800 1.00 65.25 80 THR A O 1
ATOM 676 N N . GLY A 1 81 ? 30.520 -7.427 -17.704 1.00 57.44 81 GLY A N 1
ATOM 677 C CA . GLY A 1 81 ? 31.766 -6.656 -17.691 1.00 57.44 81 GLY A CA 1
ATOM 678 C C . GLY A 1 81 ? 32.185 -6.211 -16.288 1.00 57.44 81 GLY A C 1
ATOM 679 O O . GLY A 1 81 ? 32.210 -5.018 -16.018 1.00 57.44 81 GLY A O 1
ATOM 680 N N . GLY A 1 82 ? 32.494 -7.161 -15.397 1.00 57.19 82 GLY A N 1
ATOM 681 C CA . GLY A 1 82 ? 33.367 -6.940 -14.230 1.00 57.19 82 GLY A CA 1
ATOM 682 C C . GLY A 1 82 ? 32.943 -5.901 -13.179 1.00 57.19 82 GLY A C 1
ATOM 683 O O . GLY A 1 82 ? 33.815 -5.274 -12.584 1.00 57.19 82 GLY A O 1
ATOM 684 N N . GLY A 1 83 ? 31.645 -5.693 -12.940 1.00 50.97 83 GLY A N 1
ATOM 685 C CA . GLY A 1 83 ? 31.152 -4.844 -11.846 1.00 50.97 83 GLY A CA 1
ATOM 686 C C . GLY A 1 83 ? 30.760 -5.660 -10.612 1.00 50.97 83 GLY A C 1
ATOM 687 O O . GLY A 1 83 ? 30.124 -6.700 -10.749 1.00 50.97 83 GLY A O 1
ATOM 688 N N . SER A 1 84 ? 31.120 -5.189 -9.417 1.00 51.72 84 SER A N 1
ATOM 689 C CA . SER A 1 84 ? 30.818 -5.841 -8.135 1.00 51.72 84 SER A CA 1
ATOM 690 C C . SER A 1 84 ? 29.314 -6.082 -7.948 1.00 51.72 84 SER A C 1
ATOM 692 O O . SER A 1 84 ? 28.518 -5.157 -8.141 1.00 51.72 84 SER A O 1
ATOM 694 N N . GLU A 1 85 ? 28.933 -7.293 -7.526 1.00 53.22 85 GLU A N 1
ATOM 695 C CA . GLU A 1 85 ? 27.567 -7.618 -7.101 1.00 53.22 85 GLU A CA 1
ATOM 696 C C . GLU A 1 85 ? 27.131 -6.630 -6.013 1.00 53.22 85 GLU A C 1
ATOM 698 O O . GLU A 1 85 ? 27.700 -6.565 -4.921 1.00 53.22 85 GLU A O 1
ATOM 703 N N . LYS A 1 86 ? 26.127 -5.806 -6.318 1.00 52.31 86 LYS A N 1
ATOM 704 C CA . LYS A 1 86 ? 25.417 -5.072 -5.273 1.00 52.31 86 LYS A CA 1
ATOM 705 C C . LYS A 1 86 ? 24.582 -6.109 -4.530 1.00 52.31 86 LYS A C 1
ATOM 707 O O . LYS A 1 86 ? 23.948 -6.923 -5.188 1.00 52.31 86 LYS A O 1
ATOM 712 N N . ASN A 1 87 ? 24.575 -6.080 -3.196 1.00 50.62 87 ASN A N 1
ATOM 713 C CA . ASN A 1 87 ? 23.598 -6.834 -2.408 1.00 50.62 87 ASN A CA 1
ATOM 714 C C . ASN A 1 87 ? 22.209 -6.356 -2.836 1.00 50.62 87 ASN A C 1
ATOM 716 O O . ASN A 1 87 ? 21.762 -5.282 -2.435 1.00 50.62 87 ASN A O 1
ATOM 720 N N . VAL A 1 88 ? 21.591 -7.087 -3.753 1.00 55.44 88 VAL A N 1
ATOM 721 C CA . VAL A 1 88 ? 20.229 -6.829 -4.174 1.00 55.44 88 VAL A CA 1
ATOM 722 C C . VAL A 1 88 ? 19.362 -7.455 -3.097 1.00 55.44 88 VAL A C 1
ATOM 724 O O . VAL A 1 88 ? 19.337 -8.675 -2.961 1.00 55.44 88 VAL A O 1
ATOM 727 N N . ASP A 1 89 ? 18.715 -6.618 -2.287 1.00 63.06 89 ASP A N 1
ATOM 728 C CA . ASP A 1 89 ? 17.698 -7.089 -1.349 1.00 63.06 89 ASP A CA 1
ATOM 729 C C . ASP A 1 89 ? 16.711 -7.995 -2.104 1.00 63.06 89 ASP A C 1
ATOM 731 O O . ASP A 1 89 ? 16.242 -7.642 -3.191 1.00 63.06 89 ASP A O 1
ATOM 735 N N . GLU A 1 90 ? 16.416 -9.171 -1.552 1.00 72.44 90 GLU A N 1
ATOM 736 C CA . GLU A 1 90 ? 15.492 -10.127 -2.162 1.00 72.44 90 GLU A CA 1
ATOM 737 C C . GLU A 1 90 ? 14.097 -9.495 -2.307 1.00 72.44 90 GLU A C 1
ATOM 739 O O . GLU A 1 90 ? 13.588 -8.840 -1.390 1.00 72.44 90 GLU A O 1
ATOM 744 N N . VAL A 1 91 ? 13.466 -9.659 -3.475 1.00 75.81 91 VAL A N 1
ATOM 745 C CA . VAL A 1 91 ? 12.096 -9.173 -3.680 1.00 75.81 91 VAL A CA 1
ATOM 746 C C . VAL A 1 91 ? 11.141 -10.045 -2.879 1.00 75.81 91 VAL A C 1
ATOM 748 O O . VAL A 1 91 ? 11.069 -11.245 -3.118 1.00 75.81 91 VAL A O 1
ATOM 751 N N . ASP A 1 92 ? 10.340 -9.437 -2.002 1.00 82.81 92 ASP A N 1
ATOM 752 C CA . ASP A 1 92 ? 9.259 -10.148 -1.314 1.00 82.81 92 ASP A CA 1
ATOM 753 C C . ASP A 1 92 ? 8.244 -10.694 -2.347 1.00 82.81 92 ASP A C 1
ATOM 755 O O . ASP A 1 92 ? 7.589 -9.897 -3.039 1.00 82.81 92 ASP A O 1
ATOM 759 N N . PRO A 1 93 ? 8.076 -12.027 -2.460 1.00 84.75 93 PRO A N 1
ATOM 760 C CA . PRO A 1 93 ? 7.168 -12.648 -3.426 1.00 84.75 93 PRO A CA 1
ATOM 761 C C . PRO A 1 93 ? 5.718 -12.177 -3.274 1.00 84.75 93 PRO A C 1
ATOM 763 O O . PRO A 1 93 ? 4.972 -12.120 -4.250 1.00 84.75 93 PRO A O 1
ATOM 766 N N . THR A 1 94 ? 5.322 -11.786 -2.061 1.00 87.19 94 THR A N 1
ATOM 767 C CA . THR A 1 94 ? 3.983 -11.269 -1.756 1.00 87.19 94 THR A CA 1
ATOM 768 C C . THR A 1 94 ? 3.708 -9.968 -2.500 1.00 87.19 94 THR A C 1
ATOM 770 O O . THR A 1 94 ? 2.605 -9.750 -2.991 1.00 87.19 94 THR A O 1
ATOM 773 N N . ILE A 1 95 ? 4.715 -9.098 -2.609 1.00 85.12 95 ILE A N 1
ATOM 774 C CA . ILE A 1 95 ? 4.585 -7.820 -3.319 1.00 85.12 95 ILE A CA 1
ATOM 775 C C . ILE A 1 95 ? 4.422 -8.079 -4.818 1.00 85.12 95 ILE A C 1
ATOM 777 O O . ILE A 1 95 ? 3.641 -7.392 -5.474 1.00 85.12 95 ILE A O 1
ATOM 781 N N . ILE A 1 96 ? 5.120 -9.085 -5.351 1.00 86.19 96 ILE A N 1
ATOM 782 C CA . ILE A 1 96 ? 5.004 -9.489 -6.754 1.00 86.19 96 ILE A CA 1
ATOM 783 C C . ILE A 1 96 ? 3.577 -9.963 -7.059 1.00 86.19 96 ILE A C 1
ATOM 785 O O . ILE A 1 96 ? 2.991 -9.467 -8.012 1.00 86.19 96 ILE A O 1
ATOM 789 N N . ASP A 1 97 ? 2.997 -10.838 -6.233 1.00 88.31 97 ASP A N 1
ATOM 790 C CA . ASP A 1 97 ? 1.629 -11.373 -6.409 1.00 88.31 97 ASP A CA 1
ATOM 791 C C . ASP A 1 97 ? 0.517 -10.302 -6.355 1.00 88.31 97 ASP A C 1
ATOM 793 O O . ASP A 1 97 ? -0.565 -10.450 -6.937 1.00 88.31 97 ASP A O 1
ATOM 797 N N . ILE A 1 98 ? 0.767 -9.200 -5.646 1.00 86.94 98 ILE A N 1
ATOM 798 C CA . ILE A 1 98 ? -0.177 -8.080 -5.576 1.00 86.94 98 ILE A CA 1
ATOM 799 C C . ILE A 1 98 ? -0.061 -7.183 -6.819 1.00 86.94 98 ILE A C 1
ATOM 801 O O . ILE A 1 98 ? -1.071 -6.642 -7.267 1.00 86.94 98 ILE A O 1
ATOM 805 N N . VAL A 1 99 ? 1.152 -6.987 -7.351 1.00 82.50 99 VAL A N 1
ATOM 806 C CA . VAL A 1 99 ? 1.448 -6.005 -8.414 1.00 82.50 99 VAL A CA 1
ATOM 807 C C . VAL A 1 99 ? 1.381 -6.590 -9.830 1.00 82.50 99 VAL A C 1
ATOM 809 O O . VAL A 1 99 ? 1.076 -5.843 -10.765 1.00 82.50 99 VAL A O 1
ATOM 812 N N . LEU A 1 100 ? 1.710 -7.873 -10.006 1.00 74.19 100 LEU A N 1
ATOM 813 C CA . LEU A 1 100 ? 1.705 -8.584 -11.293 1.00 74.19 100 LEU A CA 1
ATOM 814 C C . LEU A 1 100 ? 0.425 -9.405 -11.481 1.00 74.19 100 LEU A C 1
ATOM 816 O O . LEU A 1 100 ? -0.032 -9.450 -12.646 1.00 74.19 100 LEU A O 1
#

pLDDT: mean 85.59, std 12.68, range [50.62, 97.75]

Foldseek 3Di:
DLVVLLLVLLQVCLCLCLDPDDDPVSVVSNVVSLVVSQVSSQVVDPDDRDDSVRSVVVLVVLVVLLVVLVVVVVVVVVCPDDDDDDPNPDRDVSNVSSND